Protein AF-A0A2A8UR83-F1 (afdb_monomer_lite)

Radius of gyration: 23.19 Å; chains: 1; bounding box: 54×27×56 Å

pLDDT: mean 81.58, std 12.9, range [42.81, 96.38]

Foldseek 3Di:
DDDCVPPDDDDDDDDDDAQVVQCVLQVVVVHHLQPDWAWEWQDLVDQQTWTPGTGPVNVVVVQDHRHGNVRGPPDPRRYGPDHVVVVVVPPAPPLALVCLVVLVVVLVVLVVVLVVVVVVCVVVVNDCCCVDPVSVVSVVVSVVSVVSNVVNLVCCVVPPDPVSSCVRPPD

Structure (mmCIF, N/CA/C/O backbone):
data_AF-A0A2A8UR83-F1
#
_entry.id   AF-A0A2A8UR83-F1
#
loop_
_atom_site.group_PDB
_atom_site.id
_atom_site.type_symbol
_atom_site.label_atom_id
_atom_site.label_alt_id
_atom_site.label_comp_id
_atom_site.label_asym_id
_atom_site.label_entity_id
_atom_site.label_seq_id
_atom_site.pdbx_PDB_ins_code
_atom_site.Cartn_x
_atom_site.Cartn_y
_atom_site.Cartn_z
_atom_site.occupancy
_atom_site.B_iso_or_equiv
_atom_site.auth_seq_id
_atom_site.auth_comp_id
_atom_site.auth_asym_id
_atom_site.auth_atom_id
_atom_site.pdbx_PDB_model_num
ATOM 1 N N . MET A 1 1 ? -19.120 4.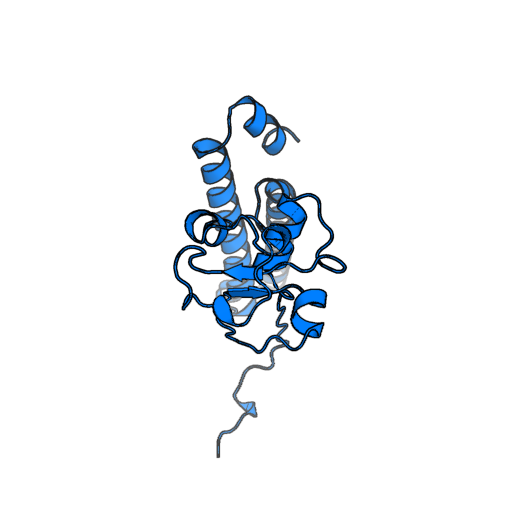748 -32.455 1.00 64.94 1 MET A N 1
ATOM 2 C CA . MET A 1 1 ? -18.712 3.487 -31.801 1.00 64.94 1 MET A CA 1
ATOM 3 C C . MET A 1 1 ? -17.235 3.632 -31.486 1.00 64.94 1 MET A C 1
ATOM 5 O O . MET A 1 1 ? -16.510 4.059 -32.373 1.00 64.94 1 MET A O 1
ATOM 9 N N . TYR A 1 2 ? -16.820 3.439 -30.234 1.00 80.06 2 TYR A N 1
ATOM 10 C CA . TYR A 1 2 ? -15.417 3.624 -29.848 1.00 80.06 2 TYR A CA 1
ATOM 11 C C . TYR A 1 2 ? -14.596 2.409 -30.281 1.00 80.06 2 TYR A C 1
ATOM 13 O O . TYR A 1 2 ? -15.019 1.278 -30.045 1.00 80.06 2 TYR A O 1
ATOM 21 N N . ASP A 1 3 ? -13.452 2.655 -30.917 1.00 84.12 3 ASP A N 1
ATOM 22 C CA . ASP A 1 3 ? -12.505 1.612 -31.299 1.00 84.12 3 ASP A CA 1
ATOM 23 C C . ASP A 1 3 ? -11.558 1.318 -30.127 1.00 84.12 3 ASP A C 1
ATOM 25 O O . ASP A 1 3 ? -10.644 2.085 -29.819 1.00 84.12 3 ASP A O 1
ATOM 29 N N . TYR A 1 4 ? -11.817 0.205 -29.444 1.00 82.50 4 TYR A N 1
ATOM 30 C CA . TYR A 1 4 ? -11.035 -0.238 -28.293 1.00 82.50 4 TYR A CA 1
ATOM 31 C C . TYR A 1 4 ? -9.683 -0.856 -28.685 1.00 82.50 4 TYR A C 1
ATOM 33 O O . TYR A 1 4 ? -8.844 -1.027 -27.802 1.00 82.50 4 TYR A O 1
ATOM 41 N N . PHE A 1 5 ? -9.425 -1.137 -29.972 1.00 84.00 5 PHE A N 1
ATOM 42 C CA . PHE A 1 5 ? -8.121 -1.629 -30.442 1.00 84.00 5 PHE A CA 1
ATOM 43 C C . PHE A 1 5 ? -7.033 -0.547 -30.414 1.00 84.00 5 PHE A C 1
ATOM 45 O O . PHE A 1 5 ? -5.848 -0.867 -30.403 1.00 84.00 5 PHE A O 1
ATOM 52 N N . LEU A 1 6 ? -7.424 0.729 -30.342 1.00 84.19 6 LEU A N 1
ATOM 53 C CA . LEU A 1 6 ? -6.504 1.858 -30.177 1.00 84.19 6 LEU A CA 1
ATOM 54 C C . LEU A 1 6 ? -6.033 2.045 -28.724 1.00 84.19 6 LEU A C 1
ATOM 56 O O . LEU A 1 6 ? -5.134 2.846 -28.464 1.00 84.19 6 LEU A O 1
ATOM 60 N N . LEU A 1 7 ? -6.646 1.351 -27.758 1.00 84.19 7 LEU A N 1
ATOM 61 C CA . LEU A 1 7 ? -6.252 1.446 -26.356 1.00 84.19 7 LEU A CA 1
ATOM 62 C C . LEU A 1 7 ? -5.108 0.471 -26.040 1.00 84.19 7 LEU A C 1
ATOM 64 O O . LEU A 1 7 ? -5.088 -0.653 -26.540 1.00 84.19 7 LEU A O 1
ATOM 68 N N . PRO A 1 8 ? -4.161 0.860 -25.169 1.00 78.50 8 PRO A N 1
ATOM 69 C CA . PRO A 1 8 ? -3.055 -0.009 -24.793 1.00 78.50 8 PRO A CA 1
ATOM 70 C C . PRO A 1 8 ? -3.558 -1.243 -24.035 1.00 78.50 8 PRO A C 1
ATOM 72 O O . PRO A 1 8 ? -4.293 -1.118 -23.052 1.00 78.50 8 PRO A O 1
ATOM 75 N N . ASN A 1 9 ? -3.103 -2.426 -24.449 1.00 81.75 9 ASN A N 1
ATOM 76 C CA . ASN A 1 9 ? -3.371 -3.672 -23.738 1.00 81.75 9 ASN A CA 1
ATOM 77 C C . ASN A 1 9 ? -2.561 -3.697 -22.430 1.00 81.75 9 ASN A C 1
ATOM 79 O O . ASN A 1 9 ? -1.332 -3.654 -22.454 1.00 81.75 9 ASN A O 1
ATOM 83 N N . ARG A 1 10 ? -3.248 -3.690 -21.283 1.00 80.19 10 ARG A N 1
ATOM 84 C CA . ARG A 1 10 ? -2.631 -3.623 -19.950 1.00 80.19 10 ARG A CA 1
ATOM 85 C C . ARG A 1 10 ? -3.276 -4.632 -19.016 1.00 80.19 10 ARG A C 1
ATOM 87 O O . ARG A 1 10 ? -4.499 -4.701 -18.922 1.00 80.19 10 ARG A O 1
ATOM 94 N N . ILE A 1 11 ? -2.448 -5.336 -18.251 1.00 83.75 11 ILE A N 1
ATOM 95 C CA . ILE A 1 11 ? -2.905 -6.156 -17.129 1.00 83.75 11 ILE A CA 1
ATOM 96 C C . ILE A 1 11 ? -3.061 -5.230 -15.920 1.00 83.75 11 ILE A C 1
ATOM 98 O O . ILE A 1 11 ? -2.088 -4.653 -15.442 1.00 83.75 11 ILE A O 1
ATOM 102 N N . ILE A 1 12 ? -4.293 -5.055 -15.443 1.00 85.94 12 ILE A N 1
ATOM 103 C CA . ILE A 1 12 ? -4.606 -4.185 -14.303 1.00 85.94 12 ILE A CA 1
ATOM 104 C C . ILE A 1 12 ? -4.990 -5.059 -13.110 1.00 85.94 12 ILE A C 1
ATOM 106 O O . ILE A 1 12 ? -5.958 -5.814 -13.175 1.00 85.94 12 ILE A O 1
ATOM 110 N N . LEU A 1 13 ? -4.254 -4.923 -12.004 1.00 89.44 13 LEU A N 1
ATOM 111 C CA . LEU A 1 13 ? -4.575 -5.552 -10.724 1.00 89.44 13 LEU A CA 1
ATOM 112 C C . LEU A 1 13 ? -5.154 -4.510 -9.760 1.00 89.44 13 LEU A C 1
ATOM 114 O O . LEU A 1 13 ? -4.514 -3.502 -9.466 1.00 89.44 13 LEU A O 1
ATOM 118 N N . CYS A 1 14 ? -6.347 -4.770 -9.224 1.00 88.62 14 CYS A N 1
ATOM 119 C CA . CYS A 1 14 ? -6.956 -3.954 -8.174 1.00 88.62 14 CYS A CA 1
ATOM 120 C C . CYS A 1 14 ? -7.027 -4.747 -6.866 1.00 88.62 14 CYS A C 1
ATOM 122 O O . CYS A 1 14 ? -7.613 -5.828 -6.826 1.00 88.62 14 CYS A O 1
ATOM 124 N N . VAL A 1 15 ? -6.466 -4.193 -5.789 1.00 86.19 15 VAL A N 1
ATOM 125 C CA . VAL A 1 15 ? -6.475 -4.807 -4.454 1.00 86.19 15 VAL A CA 1
ATOM 126 C C . VAL A 1 15 ? -7.296 -3.939 -3.505 1.00 86.19 15 VAL A C 1
ATOM 128 O O . VAL A 1 15 ? -6.975 -2.771 -3.298 1.00 86.19 15 VAL A O 1
ATOM 131 N N . ASP A 1 16 ? -8.338 -4.520 -2.907 1.00 85.25 16 ASP A N 1
ATOM 132 C CA . ASP A 1 16 ? -9.171 -3.870 -1.890 1.00 85.25 16 ASP A CA 1
ATOM 133 C C . ASP A 1 16 ? -9.026 -4.574 -0.532 1.00 85.25 16 ASP A C 1
ATOM 135 O O . ASP A 1 16 ? -9.097 -5.802 -0.424 1.00 85.25 16 ASP A O 1
ATOM 139 N N . LEU A 1 17 ? -8.821 -3.790 0.528 1.00 84.00 17 LEU A N 1
ATOM 140 C CA . LEU A 1 17 ? -8.617 -4.298 1.881 1.00 84.00 17 LEU A CA 1
ATOM 141 C C . LEU A 1 17 ? -9.954 -4.437 2.612 1.00 84.00 17 LEU A C 1
ATOM 143 O O . LEU A 1 17 ? -10.629 -3.459 2.947 1.00 84.00 17 LEU A O 1
ATOM 147 N N . ARG A 1 18 ? -10.309 -5.675 2.973 1.00 84.69 18 ARG A N 1
ATOM 148 C CA . ARG A 1 18 ? -11.575 -5.968 3.654 1.00 84.69 18 ARG A CA 1
ATOM 149 C C . ARG A 1 18 ? -11.664 -5.270 5.014 1.00 84.69 18 ARG A C 1
ATOM 151 O O . ARG A 1 18 ? -10.941 -5.600 5.953 1.00 84.69 18 ARG A O 1
ATOM 158 N N . SER A 1 19 ? -12.627 -4.355 5.140 1.00 85.81 19 SER A N 1
ATOM 159 C CA . SER A 1 19 ? -12.955 -3.670 6.400 1.00 85.81 19 SER A CA 1
ATOM 160 C C . SER A 1 19 ? -11.758 -2.965 7.063 1.00 85.81 19 SER A C 1
ATOM 162 O O . SER A 1 19 ? -11.657 -2.944 8.288 1.00 85.81 19 SER A O 1
ATOM 164 N N . PHE A 1 20 ? -10.884 -2.353 6.257 1.00 85.00 20 PHE A N 1
ATOM 165 C CA . PHE A 1 20 ? -9.586 -1.787 6.649 1.00 85.00 20 PHE A CA 1
ATOM 166 C C . PHE A 1 20 ? -9.524 -1.133 8.043 1.00 85.00 20 PHE A C 1
ATOM 168 O O . PHE A 1 20 ? -8.809 -1.623 8.917 1.00 85.00 20 PHE A O 1
ATOM 175 N N . TYR A 1 21 ? -10.293 -0.066 8.302 1.00 81.19 21 TYR A N 1
ATOM 176 C CA . TYR A 1 21 ? -10.212 0.648 9.587 1.00 81.19 21 TYR A CA 1
ATOM 177 C C . TYR A 1 21 ? -10.617 -0.215 10.791 1.00 81.19 21 TYR A C 1
ATOM 179 O O . TYR A 1 21 ? -10.050 -0.065 11.879 1.00 81.19 21 TYR A O 1
ATOM 187 N N . ALA A 1 22 ? -11.579 -1.122 10.608 1.00 86.19 22 ALA A N 1
ATOM 188 C CA . ALA A 1 22 ? -11.994 -2.046 11.656 1.00 86.19 22 ALA A CA 1
ATOM 189 C C . ALA A 1 22 ? -10.904 -3.096 11.910 1.00 86.19 22 ALA A C 1
ATOM 191 O O . ALA A 1 22 ? -10.563 -3.343 13.063 1.00 86.19 22 ALA A O 1
ATOM 192 N N . SER A 1 23 ? -10.277 -3.614 10.850 1.00 86.00 23 SER A N 1
ATOM 193 C CA . SER A 1 23 ? -9.158 -4.557 10.947 1.00 86.00 23 SER A CA 1
ATOM 194 C C . SER A 1 23 ? -7.958 -3.961 11.686 1.00 86.00 23 SER A C 1
ATOM 196 O O . SER A 1 23 ? -7.442 -4.571 12.620 1.00 86.00 23 SER A O 1
ATOM 198 N N . VAL A 1 24 ? -7.576 -2.722 11.360 1.00 81.31 24 VAL A N 1
ATOM 199 C CA . VAL A 1 24 ? -6.510 -1.991 12.071 1.00 81.31 24 VAL A CA 1
ATOM 200 C C . VAL A 1 24 ? -6.864 -1.778 13.544 1.00 81.31 24 VAL A C 1
ATOM 202 O O . VAL A 1 24 ? -6.008 -1.913 14.416 1.00 81.31 24 VAL A O 1
ATOM 205 N N . SER A 1 25 ? -8.123 -1.450 13.840 1.00 82.00 25 SER A N 1
ATOM 206 C CA . SER A 1 25 ? -8.582 -1.243 15.219 1.00 82.00 25 SER A CA 1
ATOM 207 C C . SER A 1 25 ? -8.559 -2.531 16.042 1.00 82.00 25 SER A C 1
ATOM 209 O O . SER A 1 25 ? -8.210 -2.475 17.217 1.00 82.00 25 SER A O 1
ATOM 211 N N . CYS A 1 26 ? -8.891 -3.674 15.435 1.00 85.25 26 CYS A N 1
ATOM 212 C CA . CYS A 1 26 ? -8.762 -4.989 16.060 1.00 85.25 26 CYS A CA 1
ATOM 213 C C . CYS A 1 26 ? -7.299 -5.302 16.387 1.00 85.25 26 CYS A C 1
ATOM 215 O O . CYS A 1 26 ? -6.994 -5.550 17.548 1.00 85.25 26 CYS A O 1
ATOM 217 N N . ILE A 1 27 ? -6.387 -5.173 15.417 1.00 82.44 27 ILE A N 1
ATOM 218 C CA . ILE A 1 27 ? -4.956 -5.450 15.632 1.00 82.44 27 ILE A CA 1
ATOM 219 C C . ILE A 1 27 ? -4.378 -4.556 16.736 1.00 82.44 27 ILE A C 1
ATOM 221 O O . ILE A 1 27 ? -3.699 -5.048 17.631 1.00 82.44 27 ILE A O 1
ATOM 225 N N . LYS A 1 28 ? -4.714 -3.258 16.750 1.00 77.50 28 LYS A N 1
ATOM 226 C CA . LYS A 1 28 ? -4.285 -2.337 17.820 1.00 77.50 28 LYS A CA 1
ATOM 227 C C . LYS A 1 28 ? -4.808 -2.709 19.209 1.00 77.50 28 LYS A C 1
ATOM 229 O O . LYS A 1 28 ? -4.214 -2.298 20.198 1.00 77.50 28 LYS A O 1
ATOM 234 N N . LYS A 1 29 ? -5.921 -3.439 19.284 1.00 78.38 29 LYS A N 1
ATOM 235 C CA . LYS A 1 29 ? -6.496 -3.964 20.529 1.00 78.38 29 LYS A CA 1
ATOM 236 C C . LYS A 1 29 ? -6.022 -5.392 20.853 1.00 78.38 29 LYS A C 1
ATOM 238 O O . LYS A 1 29 ? -6.501 -5.955 21.828 1.00 78.38 29 LYS A O 1
ATOM 243 N N . GLY A 1 30 ? -5.134 -5.988 20.050 1.00 82.56 30 GLY A N 1
ATOM 244 C CA . GLY A 1 30 ? -4.730 -7.391 20.203 1.00 82.56 30 GLY A CA 1
ATOM 245 C C . GLY A 1 30 ? -5.839 -8.391 19.851 1.00 82.56 30 GLY A C 1
ATOM 246 O O . GLY A 1 30 ? -5.864 -9.499 20.375 1.00 82.56 30 GLY A O 1
ATOM 247 N N . LEU A 1 31 ? -6.787 -7.993 18.999 1.00 87.25 31 LEU A N 1
ATOM 248 C CA . LEU A 1 31 ? -7.962 -8.779 18.619 1.00 87.25 31 LEU A CA 1
ATOM 249 C C . LEU A 1 31 ? -7.870 -9.255 17.163 1.00 87.25 31 LEU A C 1
ATOM 251 O O . LEU A 1 31 ? -7.348 -8.544 16.301 1.00 87.25 31 LEU A O 1
ATOM 255 N N . ASP A 1 32 ? -8.455 -10.419 16.864 1.00 88.25 32 ASP A N 1
ATOM 256 C CA . ASP A 1 32 ? -8.552 -10.944 15.497 1.00 88.25 32 ASP A CA 1
ATOM 257 C C . ASP A 1 32 ? -9.814 -10.405 14.784 1.00 88.25 32 ASP A C 1
ATOM 259 O O . ASP A 1 32 ? -10.944 -10.726 15.179 1.00 88.25 32 ASP A O 1
ATOM 263 N N . PRO A 1 33 ? -9.671 -9.625 13.694 1.00 88.62 33 PRO A N 1
ATOM 264 C CA . PRO A 1 33 ? -10.807 -9.033 12.987 1.00 88.62 33 PRO A CA 1
ATOM 265 C C . PRO A 1 33 ? -11.754 -10.045 12.331 1.00 88.62 33 PRO A C 1
ATOM 267 O O . PRO A 1 33 ? -12.869 -9.672 11.956 1.00 88.62 33 PRO A O 1
ATOM 270 N N . ARG A 1 34 ? -11.344 -11.311 12.182 1.00 90.12 34 ARG A N 1
ATOM 271 C CA . ARG A 1 34 ? -12.191 -12.390 11.650 1.00 90.12 34 ARG A CA 1
ATOM 272 C C . ARG A 1 34 ? -13.252 -12.844 12.641 1.00 90.12 34 ARG A C 1
ATOM 274 O O . ARG A 1 34 ? -14.303 -13.299 12.206 1.00 90.12 34 ARG A O 1
ATOM 281 N N . TYR A 1 35 ? -12.994 -12.699 13.940 1.00 91.56 35 TYR A N 1
ATOM 282 C CA . TYR A 1 35 ? -13.870 -13.206 15.002 1.00 91.56 35 TYR A CA 1
ATOM 283 C C . TYR A 1 35 ? -14.467 -12.087 15.858 1.00 91.56 35 TYR A C 1
ATOM 285 O O . TYR A 1 35 ? -15.540 -12.239 16.441 1.00 91.56 35 TYR A O 1
ATOM 293 N N . THR A 1 36 ? -13.815 -10.926 15.910 1.00 90.25 36 THR A N 1
ATOM 294 C CA . THR A 1 36 ? -14.277 -9.787 16.704 1.00 90.25 36 THR A CA 1
ATOM 295 C C . THR A 1 36 ? -15.386 -9.006 16.002 1.00 90.25 36 THR A C 1
ATOM 297 O O . THR A 1 36 ? -15.303 -8.700 14.813 1.00 90.25 36 THR A O 1
ATOM 300 N N . LYS A 1 37 ? -16.415 -8.610 16.757 1.00 90.25 37 LYS A N 1
ATOM 301 C CA . LYS A 1 37 ? -17.462 -7.672 16.325 1.00 90.25 37 LYS A CA 1
ATOM 302 C C . LYS A 1 37 ? -17.029 -6.246 16.670 1.00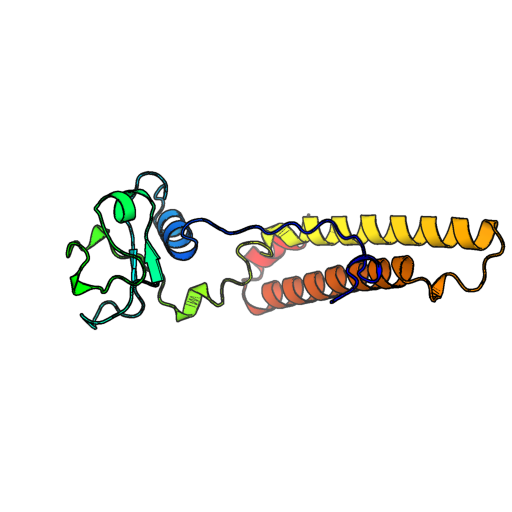 90.25 37 LYS A C 1
ATOM 304 O O . LYS A 1 37 ? -17.151 -5.840 17.817 1.00 90.25 37 LYS A O 1
ATOM 309 N N . LEU A 1 38 ? -16.506 -5.504 15.693 1.00 88.25 38 LEU A N 1
ATOM 310 C CA . LEU A 1 38 ? -16.007 -4.142 15.899 1.00 88.25 38 LEU A CA 1
ATOM 311 C C . LEU A 1 38 ? -16.431 -3.217 14.754 1.00 88.25 38 LEU A C 1
ATOM 313 O O . LEU A 1 38 ? -16.352 -3.586 13.580 1.00 88.25 38 LEU A O 1
ATOM 317 N N . ALA A 1 39 ? -16.850 -2.002 15.100 1.00 88.31 39 ALA A N 1
ATOM 318 C CA . ALA A 1 39 ? -17.102 -0.894 14.191 1.00 88.31 39 ALA A CA 1
ATOM 319 C C . ALA A 1 39 ? -16.208 0.307 14.514 1.00 88.31 39 ALA A C 1
ATOM 321 O O . ALA A 1 39 ? -15.867 0.595 15.662 1.00 88.31 39 ALA A O 1
ATOM 322 N N . VAL A 1 40 ? -15.861 1.038 13.461 1.00 83.75 40 VAL A N 1
ATOM 323 C CA . VAL A 1 40 ? -15.211 2.343 13.529 1.00 83.75 40 VAL A CA 1
ATOM 324 C C . VAL A 1 40 ? -16.226 3.378 13.082 1.00 83.75 40 VAL A C 1
ATOM 326 O O . VAL A 1 40 ? -16.760 3.294 11.977 1.00 83.75 40 VAL A O 1
ATOM 329 N N . VAL A 1 41 ? -16.484 4.349 13.947 1.00 83.94 41 VAL A N 1
ATOM 330 C CA . VAL A 1 41 ? -17.483 5.403 13.751 1.00 83.94 41 VAL A CA 1
ATOM 331 C C . VAL A 1 41 ? -16.760 6.743 13.656 1.00 83.94 41 VAL A C 1
ATOM 333 O O . VAL A 1 41 ? -15.694 6.915 14.246 1.00 83.94 41 VAL A O 1
ATOM 336 N N . GLY A 1 42 ? -17.300 7.678 12.872 1.00 77.00 42 GLY A N 1
ATOM 337 C CA . GLY A 1 42 ? -16.704 9.008 12.721 1.00 77.00 42 GLY A CA 1
ATOM 338 C C . GLY A 1 42 ? -16.609 9.776 14.040 1.00 77.00 42 GLY A C 1
ATOM 339 O O . GLY A 1 42 ? -15.555 10.328 14.348 1.00 77.00 42 GLY A O 1
ATOM 340 N N . ASP A 1 43 ? -17.700 9.766 14.799 1.00 78.44 43 ASP A N 1
ATOM 341 C CA . ASP A 1 43 ? -17.836 10.379 16.117 1.00 78.44 43 ASP A CA 1
ATOM 342 C C . ASP A 1 43 ? -18.750 9.50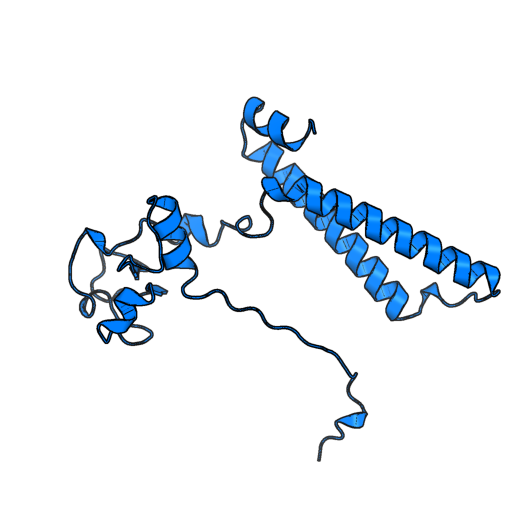1 16.982 1.00 78.44 43 ASP A C 1
ATOM 344 O O . ASP A 1 43 ? -19.882 9.213 16.603 1.00 78.44 43 ASP A O 1
ATOM 348 N N . VAL A 1 44 ? -18.247 9.050 18.128 1.00 76.25 44 VAL A N 1
ATOM 349 C CA . VAL A 1 44 ? -18.995 8.195 19.063 1.00 76.25 44 VAL A CA 1
ATOM 350 C C . VAL A 1 44 ? -19.990 8.982 19.918 1.00 76.25 44 VAL A C 1
ATOM 352 O O . VAL A 1 44 ? -20.923 8.391 20.451 1.00 76.25 44 VAL A O 1
ATOM 355 N N . ASN A 1 45 ? -19.823 10.302 20.029 1.00 79.12 45 ASN A N 1
ATOM 356 C CA . ASN A 1 45 ? -20.699 11.160 20.827 1.00 79.12 45 ASN A CA 1
ATOM 357 C C . ASN A 1 45 ? -21.945 11.601 20.046 1.00 79.12 45 ASN A C 1
ATOM 359 O O . ASN A 1 45 ? -22.946 12.001 20.638 1.00 79.12 45 ASN A O 1
ATOM 363 N N . GLN A 1 46 ? -21.911 11.507 18.714 1.00 80.62 46 GLN A N 1
ATOM 364 C CA . GLN A 1 46 ? -23.024 11.875 17.848 1.00 80.62 46 GLN A CA 1
ATOM 365 C C . GLN A 1 46 ? -23.796 10.624 17.411 1.00 80.62 46 GLN A C 1
ATOM 367 O O . GLN A 1 46 ? -23.327 9.845 16.585 1.00 80.62 46 GLN A O 1
ATOM 372 N N . SER A 1 47 ? -25.025 10.449 17.905 1.00 79.12 47 SER A N 1
ATOM 373 C CA . SER A 1 47 ? -25.879 9.291 17.577 1.00 79.12 47 SER A CA 1
ATOM 374 C C . SER A 1 47 ? -26.107 9.097 16.070 1.00 79.12 47 SER A C 1
ATOM 376 O O . SER A 1 47 ? -26.175 7.966 15.595 1.00 79.12 47 SER A O 1
ATOM 378 N N . GLY A 1 48 ? -26.179 10.190 15.302 1.00 83.62 48 GLY A N 1
ATOM 379 C CA . GLY A 1 48 ? -26.304 10.187 13.840 1.00 83.62 48 GLY A CA 1
ATOM 380 C C . GLY A 1 48 ? -24.993 9.955 13.076 1.00 83.62 48 GLY A C 1
ATOM 381 O O . GLY A 1 48 ? -24.972 10.059 11.844 1.00 83.62 48 GLY A O 1
ATOM 382 N N . SER A 1 49 ? -23.889 9.670 13.769 1.00 83.56 49 SER A N 1
ATOM 383 C CA . SER A 1 49 ? -22.593 9.487 13.126 1.00 83.56 49 SER A CA 1
ATOM 384 C C . SER A 1 49 ? -22.573 8.253 12.234 1.00 83.56 49 SER A C 1
ATOM 386 O O . SER A 1 49 ? -23.236 7.247 12.493 1.00 83.56 49 SER A O 1
ATOM 388 N N . ILE A 1 50 ? -21.815 8.353 11.147 1.00 86.06 50 ILE A N 1
ATOM 389 C CA . ILE A 1 50 ? -21.693 7.291 10.156 1.00 86.06 50 ILE A CA 1
ATOM 390 C C . ILE A 1 50 ? -20.647 6.263 10.583 1.00 86.06 50 ILE A C 1
ATOM 392 O O . ILE A 1 50 ? -19.561 6.597 11.074 1.00 86.06 50 ILE A O 1
ATOM 396 N N . VAL A 1 51 ? -20.965 4.998 10.338 1.00 86.56 51 VAL A N 1
ATOM 397 C CA . VAL A 1 51 ? -20.038 3.883 10.490 1.00 86.56 51 VAL A CA 1
ATOM 398 C C . VAL A 1 51 ? -19.113 3.857 9.277 1.00 86.56 51 VAL A C 1
ATOM 400 O O . VAL A 1 51 ? -19.549 3.673 8.143 1.00 86.56 51 VAL A O 1
ATOM 403 N N . LEU A 1 52 ? -17.821 4.055 9.522 1.00 85.12 52 LEU A N 1
ATOM 404 C CA . LEU A 1 52 ? -16.779 4.109 8.494 1.00 85.12 52 LEU A CA 1
ATOM 405 C C . LEU A 1 52 ? -16.346 2.709 8.058 1.00 85.12 52 LEU A C 1
ATOM 407 O O . LEU A 1 52 ? -16.081 2.467 6.885 1.00 85.12 52 LEU A O 1
ATOM 411 N N . ALA A 1 53 ? -16.246 1.786 9.014 1.00 86.94 53 ALA A N 1
ATOM 412 C CA . ALA A 1 53 ? -15.899 0.395 8.767 1.00 86.94 53 ALA A CA 1
ATOM 413 C C . ALA A 1 53 ? -16.479 -0.499 9.861 1.00 86.94 53 ALA A C 1
ATOM 415 O O . ALA A 1 53 ? -16.611 -0.082 11.007 1.00 86.94 53 ALA A O 1
ATOM 416 N N . ALA A 1 54 ? -16.767 -1.749 9.515 1.00 89.12 54 ALA A N 1
ATOM 417 C CA . ALA A 1 54 ? -17.236 -2.774 10.442 1.00 89.12 54 ALA A CA 1
ATOM 418 C C . ALA A 1 54 ? -16.619 -4.125 10.071 1.00 89.12 54 ALA A C 1
ATOM 420 O O . ALA A 1 54 ? -16.479 -4.425 8.880 1.00 89.12 54 ALA A O 1
ATOM 421 N N . THR A 1 55 ? -16.245 -4.937 11.056 1.00 90.56 55 THR A N 1
ATOM 422 C CA . THR A 1 55 ? -15.705 -6.284 10.824 1.00 90.56 55 THR A CA 1
ATOM 423 C C . THR A 1 55 ? -16.755 -7.217 10.196 1.00 90.56 55 THR A C 1
ATOM 425 O O . THR A 1 55 ? -17.959 -6.976 10.340 1.00 90.56 55 THR A O 1
ATOM 428 N N . PRO A 1 56 ? -16.344 -8.286 9.483 1.00 90.31 56 PRO A N 1
ATOM 429 C CA . PRO A 1 56 ? -17.284 -9.244 8.897 1.00 90.31 56 PRO A CA 1
ATOM 430 C C . PRO A 1 56 ? -18.286 -9.848 9.904 1.00 90.31 56 PRO A C 1
ATOM 432 O O . PRO A 1 56 ? -19.474 -9.848 9.582 1.00 90.31 56 PRO A O 1
ATOM 435 N N . PRO A 1 57 ? -17.889 -10.255 11.132 1.00 90.38 57 PRO A N 1
ATOM 436 C CA . PRO A 1 57 ? -18.833 -10.753 12.139 1.00 90.38 57 PRO A CA 1
ATOM 437 C C . PRO A 1 57 ? -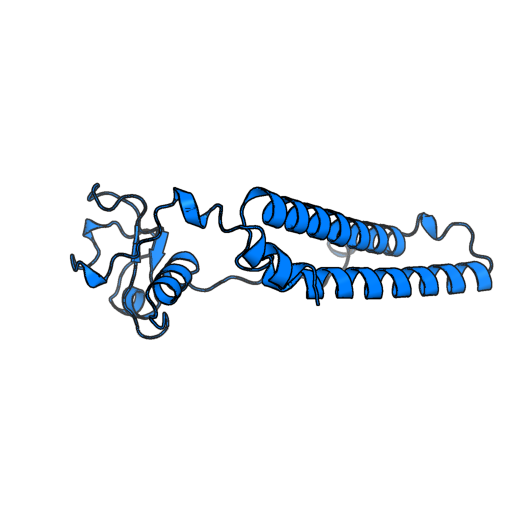19.889 -9.734 12.561 1.00 90.38 57 PRO A C 1
ATOM 439 O O . PRO A 1 57 ? -21.004 -10.112 12.902 1.00 90.38 57 PRO A O 1
ATOM 442 N N . LEU A 1 58 ? -19.550 -8.442 12.556 1.00 88.38 58 LEU A N 1
ATOM 443 C CA . LEU A 1 58 ? -20.502 -7.385 12.883 1.00 88.38 58 LEU A CA 1
ATOM 444 C C . LEU A 1 58 ? -21.481 -7.154 11.725 1.00 88.38 58 LEU A C 1
ATOM 446 O O . LEU A 1 58 ? -22.682 -7.045 11.943 1.00 88.38 58 LEU A O 1
ATOM 450 N N . LYS A 1 59 ? -20.987 -7.161 10.482 1.00 87.56 59 LYS A N 1
ATOM 451 C CA . LYS A 1 59 ? -21.831 -7.078 9.276 1.00 87.56 59 LYS A CA 1
ATOM 452 C C . LYS A 1 59 ? -22.802 -8.258 9.160 1.00 87.56 59 LYS A C 1
ATOM 454 O O . LYS A 1 59 ? -23.927 -8.067 8.713 1.00 87.56 59 LYS A O 1
ATOM 459 N N . ALA A 1 60 ? -22.396 -9.448 9.607 1.00 88.62 60 ALA A N 1
ATOM 460 C CA . ALA A 1 60 ? -23.241 -10.643 9.621 1.00 88.62 60 ALA A CA 1
ATOM 461 C C . ALA A 1 60 ? -24.489 -10.508 10.517 1.00 88.62 60 ALA A C 1
ATOM 463 O O . ALA A 1 60 ? -25.446 -11.249 10.332 1.00 88.62 60 ALA A O 1
ATOM 464 N N . LEU A 1 61 ? -24.521 -9.533 11.435 1.00 86.75 61 LEU A N 1
ATOM 465 C CA . LEU A 1 61 ? -25.700 -9.218 12.252 1.00 86.75 61 LEU A CA 1
ATOM 466 C C . LEU A 1 61 ? -26.758 -8.377 11.510 1.00 86.75 61 LEU A C 1
ATOM 468 O O . LEU A 1 61 ? -27.687 -7.879 12.136 1.00 86.75 61 LEU A O 1
ATOM 472 N N . GLY A 1 62 ? -26.619 -8.181 10.195 1.00 83.38 62 GLY A N 1
ATOM 473 C CA . GLY A 1 62 ? -27.581 -7.430 9.380 1.00 83.38 62 GLY A CA 1
ATOM 474 C C . GLY A 1 62 ? -27.333 -5.919 9.324 1.00 83.38 62 GLY A C 1
ATOM 475 O O . GLY A 1 62 ? -28.185 -5.173 8.843 1.00 83.38 62 GLY A O 1
ATOM 476 N N . ILE A 1 63 ? -26.167 -5.447 9.777 1.00 81.06 63 ILE A N 1
ATOM 477 C CA . ILE A 1 63 ? -25.805 -4.025 9.720 1.00 81.06 63 ILE A CA 1
ATOM 478 C C . ILE A 1 63 ? -25.551 -3.619 8.263 1.00 81.06 63 ILE A C 1
ATOM 480 O O . ILE A 1 63 ? -24.671 -4.157 7.585 1.00 81.06 63 ILE A O 1
ATOM 484 N N . ARG A 1 64 ? -26.330 -2.645 7.784 1.00 73.75 64 ARG A N 1
ATOM 485 C CA . ARG A 1 64 ? -26.286 -2.157 6.401 1.00 73.75 64 ARG A CA 1
ATOM 486 C C . ARG A 1 64 ? -25.017 -1.340 6.122 1.00 73.75 64 ARG A C 1
ATOM 488 O O . ARG A 1 64 ? -24.354 -0.821 7.021 1.00 73.75 64 ARG A O 1
ATOM 495 N N . LYS A 1 65 ? -24.669 -1.202 4.838 1.00 67.56 65 LYS A N 1
ATOM 496 C CA . LYS A 1 65 ? -23.649 -0.231 4.402 1.00 67.56 65 LYS A CA 1
ATOM 497 C C . LYS A 1 65 ? -24.117 1.179 4.788 1.00 67.56 65 LYS A C 1
ATOM 499 O O . LYS A 1 65 ? -25.297 1.474 4.652 1.00 67.56 65 LYS A O 1
ATOM 504 N N . MET A 1 66 ? -23.193 2.030 5.244 1.00 72.25 66 MET A N 1
ATOM 505 C CA . MET A 1 66 ? -23.487 3.379 5.768 1.00 72.25 66 MET A CA 1
ATOM 506 C C . MET A 1 66 ? -24.412 3.404 6.992 1.00 72.25 66 MET A C 1
ATOM 508 O O . MET A 1 66 ? -25.074 4.414 7.233 1.00 72.25 66 MET A O 1
ATOM 512 N N . ALA A 1 67 ? -24.435 2.320 7.772 1.00 84.31 67 ALA A N 1
ATOM 513 C CA . ALA A 1 67 ? -25.191 2.300 9.010 1.00 84.31 67 ALA A CA 1
ATOM 514 C C . ALA A 1 67 ? -24.816 3.475 9.921 1.00 84.31 67 ALA A C 1
ATOM 516 O O . ALA A 1 67 ? -23.672 3.955 9.931 1.00 84.31 67 ALA A O 1
ATOM 517 N N . ARG A 1 68 ? -25.795 3.945 10.685 1.00 86.06 68 ARG A N 1
ATOM 518 C CA . ARG A 1 68 ? -25.591 4.982 11.696 1.00 86.06 68 ARG A CA 1
ATOM 519 C C . ARG A 1 68 ? -25.259 4.357 13.038 1.00 86.06 68 ARG A C 1
ATOM 521 O O . ARG A 1 68 ? -25.595 3.207 13.305 1.00 86.06 68 ARG A O 1
ATOM 528 N N . LEU A 1 69 ? -24.611 5.130 13.903 1.00 82.69 69 LEU A N 1
ATOM 529 C CA . LEU A 1 69 ? -24.254 4.682 15.247 1.00 82.69 69 LEU A CA 1
ATOM 530 C C . LEU A 1 69 ? -25.475 4.159 16.025 1.00 82.69 69 LEU A C 1
ATOM 532 O O . LEU A 1 69 ? -25.351 3.175 16.748 1.00 82.69 69 LEU A O 1
ATOM 536 N N . TYR A 1 70 ? -26.656 4.757 15.837 1.00 82.69 70 TYR A N 1
ATOM 537 C CA . TYR A 1 70 ? -27.893 4.287 16.470 1.00 82.69 70 TYR A CA 1
ATOM 538 C C . TYR A 1 70 ? -28.414 2.934 15.949 1.00 82.69 70 TYR A C 1
ATOM 540 O O . TYR A 1 70 ? -29.220 2.312 16.634 1.00 82.69 70 TYR A O 1
ATOM 548 N N . GLU A 1 71 ? -27.981 2.473 14.772 1.00 82.56 71 GLU A N 1
ATOM 549 C CA . GLU A 1 71 ? -28.412 1.199 14.164 1.00 82.56 71 GLU A CA 1
ATOM 550 C C . GLU A 1 71 ? -27.535 0.014 14.591 1.00 82.56 71 GLU A C 1
ATOM 552 O O . GLU A 1 71 ? -27.857 -1.140 14.311 1.00 82.56 71 GLU A O 1
ATOM 557 N N . ILE A 1 72 ? -26.408 0.284 15.254 1.00 82.25 72 ILE A N 1
ATOM 558 C CA . ILE A 1 72 ? -25.502 -0.741 15.773 1.00 82.25 72 ILE A CA 1
ATOM 559 C C . ILE A 1 72 ? -25.846 -1.013 17.244 1.00 82.25 72 ILE A C 1
ATOM 561 O O . ILE A 1 72 ? -26.154 -0.071 17.979 1.00 82.25 72 ILE A O 1
ATOM 565 N N . PRO A 1 73 ? -25.758 -2.273 17.720 1.00 76.12 73 PRO A N 1
ATOM 566 C CA . PRO A 1 73 ? -25.910 -2.577 19.137 1.00 76.12 73 PRO A CA 1
ATOM 567 C C . PRO A 1 73 ? -25.008 -1.678 19.988 1.00 76.12 73 PRO A C 1
ATOM 569 O O . PRO A 1 73 ? -23.789 -1.660 19.806 1.00 76.12 73 PRO A O 1
ATOM 572 N N . LYS A 1 74 ? -25.605 -0.930 20.923 1.00 69.50 74 LYS A N 1
ATOM 573 C CA . LYS A 1 74 ? -24.884 -0.051 21.851 1.00 69.50 74 LYS A CA 1
ATOM 574 C C . LYS A 1 74 ? -24.125 -0.894 22.870 1.00 69.50 74 LYS A C 1
ATOM 576 O O . LYS A 1 74 ? -24.580 -1.078 23.995 1.00 69.50 74 LYS A O 1
ATOM 581 N N . ARG A 1 75 ? -22.977 -1.433 22.467 1.00 68.56 75 ARG A N 1
ATOM 582 C CA . ARG A 1 75 ? -22.059 -2.113 23.375 1.00 68.56 75 ARG A CA 1
ATOM 583 C C . ARG A 1 75 ? -20.689 -1.433 23.350 1.00 68.56 75 ARG A C 1
ATOM 585 O O . ARG A 1 75 ? -20.177 -1.143 22.268 1.00 68.56 75 ARG A O 1
ATOM 592 N N . PRO A 1 76 ? -20.083 -1.173 24.519 1.00 61.62 76 PRO A N 1
ATOM 593 C CA . PRO A 1 76 ? -18.816 -0.448 24.611 1.00 61.62 76 PRO A CA 1
ATOM 594 C C . PRO A 1 76 ? -17.634 -1.208 23.982 1.00 61.62 76 PRO A C 1
ATOM 596 O O . PRO A 1 76 ? -16.658 -0.589 23.566 1.00 61.62 76 PRO A O 1
ATOM 599 N N . ASP A 1 77 ? -17.730 -2.534 23.846 1.00 64.31 77 ASP A N 1
ATOM 600 C CA . ASP A 1 77 ? -16.713 -3.399 23.235 1.00 64.31 77 ASP A CA 1
ATOM 601 C C . ASP A 1 77 ? -16.660 -3.299 21.700 1.00 64.31 77 ASP A C 1
ATOM 603 O O . ASP A 1 77 ? -15.625 -3.592 21.096 1.00 64.31 77 ASP A O 1
ATOM 607 N N . ILE A 1 78 ? -17.741 -2.829 21.070 1.00 65.94 78 ILE A N 1
ATOM 608 C CA . ILE A 1 78 ? -17.872 -2.767 19.609 1.00 65.94 78 ILE A CA 1
ATOM 609 C C . ILE A 1 78 ? -17.124 -1.564 19.019 1.00 65.94 78 ILE A C 1
ATOM 611 O O . ILE A 1 78 ? -16.785 -1.581 17.838 1.00 65.94 78 ILE A O 1
ATOM 615 N N . PHE A 1 79 ? -16.806 -0.531 19.802 1.00 63.62 79 PHE A N 1
ATOM 616 C CA . PHE A 1 79 ? -16.190 0.683 19.264 1.00 63.62 79 PHE A CA 1
ATOM 617 C C . PHE A 1 79 ? -14.657 0.614 19.277 1.00 63.62 79 PHE A C 1
ATOM 619 O O . PHE A 1 79 ? -14.006 0.419 20.308 1.00 63.62 79 PHE A O 1
ATOM 626 N N . GLY A 1 80 ? -14.061 0.747 18.090 1.00 57.28 80 GLY A N 1
ATOM 627 C CA . GLY A 1 80 ? -12.611 0.810 17.904 1.00 57.28 80 GLY A CA 1
ATOM 628 C C . GLY A 1 80 ? -12.029 2.191 18.236 1.00 57.28 80 GLY A C 1
ATOM 629 O O . GLY A 1 80 ? -12.699 3.199 18.029 1.00 57.28 80 GLY A O 1
ATOM 630 N N . PRO A 1 81 ? -10.762 2.279 18.681 1.00 52.88 81 PRO A N 1
ATOM 631 C CA . PRO A 1 81 ? -10.159 3.511 19.199 1.00 52.88 81 PRO A CA 1
ATOM 632 C C . PRO A 1 81 ? -9.625 4.429 18.083 1.00 52.88 81 PRO A C 1
ATOM 634 O O . PRO A 1 81 ? -8.909 5.398 18.335 1.00 52.88 81 PRO A O 1
ATOM 637 N N . CYS A 1 82 ? -9.889 4.095 16.817 1.00 51.84 82 CYS A N 1
ATOM 638 C CA . CYS A 1 82 ? -9.338 4.793 15.663 1.00 51.84 82 CYS A CA 1
ATOM 639 C C . CYS A 1 82 ? -10.117 6.094 15.432 1.00 51.84 82 CYS A C 1
ATOM 641 O O . CYS A 1 82 ? -10.978 6.200 14.562 1.00 51.84 82 CYS A O 1
ATOM 643 N N . HIS A 1 83 ? -9.782 7.115 16.220 1.00 54.94 83 HIS A N 1
ATOM 644 C CA . HIS A 1 83 ? -10.160 8.489 15.930 1.00 54.94 83 HIS A CA 1
ATOM 645 C C . HIS A 1 83 ? -9.545 8.867 14.575 1.00 54.94 83 HIS A C 1
ATOM 647 O O . HIS A 1 83 ? -8.320 8.807 14.412 1.00 54.94 83 HIS A O 1
ATOM 653 N N . LYS A 1 84 ? -10.392 9.245 13.602 1.00 49.09 84 LYS A N 1
ATOM 654 C CA . LYS A 1 84 ? -10.040 9.610 12.209 1.00 49.09 84 LYS A CA 1
ATOM 655 C C . LYS A 1 84 ? -8.719 10.386 12.065 1.00 49.09 84 LYS A C 1
ATOM 657 O O . LYS A 1 84 ? -8.002 10.180 11.091 1.00 49.09 84 LYS A O 1
ATOM 662 N N . LYS A 1 85 ? -8.364 11.215 13.055 1.00 45.41 85 LYS A N 1
ATOM 663 C CA . LYS A 1 85 ? -7.138 12.026 13.094 1.00 45.41 85 LYS A CA 1
ATOM 664 C C . LYS A 1 85 ? -5.828 11.221 12.981 1.00 45.41 85 LYS A C 1
ATOM 666 O O . LYS A 1 85 ? -4.869 11.749 12.437 1.00 45.41 85 LYS A O 1
ATOM 671 N N . LYS A 1 86 ? -5.761 9.961 13.447 1.00 46.56 86 LYS A N 1
ATOM 672 C CA . LYS A 1 86 ? -4.511 9.158 13.422 1.00 46.56 86 LYS A CA 1
ATOM 673 C C . LYS A 1 86 ? -4.415 8.147 12.273 1.00 46.56 86 LYS A C 1
ATOM 675 O O . LYS A 1 86 ? -3.310 7.802 11.870 1.00 46.56 86 LYS A O 1
ATOM 680 N N . CYS A 1 87 ? -5.535 7.649 11.748 1.00 46.03 87 CYS A N 1
ATOM 681 C CA . CYS A 1 87 ? -5.511 6.528 10.798 1.00 46.03 87 CYS A CA 1
ATOM 682 C C . CYS A 1 87 ? -5.409 6.968 9.327 1.00 46.03 87 CYS A C 1
ATOM 684 O O . CYS A 1 87 ? -4.763 6.278 8.548 1.00 46.03 87 CYS A O 1
ATOM 686 N N . VAL A 1 88 ? -5.946 8.138 8.952 1.00 43.66 88 VAL A N 1
ATOM 687 C CA . VAL A 1 88 ? -5.720 8.731 7.611 1.00 43.66 88 VAL A CA 1
ATOM 688 C C . VAL A 1 88 ? -4.250 9.162 7.442 1.00 43.66 88 VAL A C 1
ATOM 690 O O . VAL A 1 88 ? -3.714 9.151 6.342 1.00 43.66 88 VAL A O 1
ATOM 693 N N . GLY A 1 89 ? -3.564 9.451 8.557 1.00 42.81 89 GLY A N 1
ATOM 694 C CA . GLY A 1 89 ? -2.114 9.661 8.625 1.00 42.81 89 GLY A CA 1
ATOM 695 C C . GLY A 1 89 ? -1.293 8.389 8.859 1.00 42.81 89 GLY A C 1
ATOM 696 O O . GLY A 1 89 ? -0.069 8.467 8.930 1.00 42.81 89 GLY A O 1
ATOM 697 N N . CYS A 1 90 ? -1.920 7.211 8.951 1.00 48.69 90 CYS A N 1
ATOM 698 C CA . CYS A 1 90 ? -1.210 5.934 8.987 1.00 48.69 90 CYS A CA 1
ATOM 699 C C . CYS A 1 90 ? -0.821 5.550 7.551 1.00 48.69 90 CYS A C 1
ATOM 701 O O . CYS A 1 90 ? -1.162 4.479 7.059 1.00 48.69 90 CYS A O 1
ATOM 703 N N . LYS A 1 91 ? -0.084 6.451 6.881 1.00 45.94 91 LYS A N 1
ATOM 704 C CA . LYS A 1 91 ? 0.543 6.248 5.563 1.00 45.94 91 LYS A CA 1
ATOM 705 C C . LYS A 1 91 ? 1.445 5.004 5.526 1.00 45.94 91 LYS A C 1
ATOM 707 O O . LYS A 1 91 ? 1.826 4.562 4.462 1.00 45.94 91 LYS A O 1
ATOM 712 N N . MET A 1 92 ? 1.730 4.424 6.689 1.00 46.56 92 MET A N 1
ATOM 713 C CA . MET A 1 92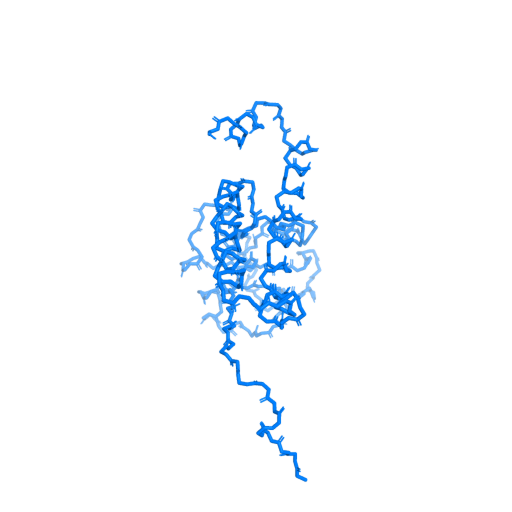 ? 2.775 3.446 6.954 1.00 46.56 92 MET A CA 1
ATOM 714 C C . MET A 1 92 ? 2.259 2.017 7.176 1.00 46.56 92 MET A C 1
ATOM 716 O O . MET A 1 92 ? 3.041 1.154 7.553 1.00 46.56 92 MET A O 1
ATOM 720 N N . LEU A 1 93 ? 0.966 1.732 6.970 1.00 53.41 93 LEU A N 1
ATOM 721 C CA . LEU A 1 93 ? 0.465 0.354 7.110 1.00 53.41 93 LEU A CA 1
ATOM 722 C C . LEU A 1 93 ? 1.030 -0.590 6.036 1.00 53.41 93 LEU A C 1
ATOM 724 O O . LEU A 1 93 ? 1.226 -1.766 6.321 1.00 53.41 93 LEU A O 1
ATOM 728 N N . ILE A 1 94 ? 1.330 -0.068 4.841 1.00 56.81 94 ILE A N 1
ATOM 729 C CA . ILE A 1 94 ? 1.978 -0.818 3.748 1.00 56.81 94 ILE A CA 1
ATOM 730 C C . ILE A 1 94 ? 3.378 -0.294 3.396 1.00 56.81 94 ILE A C 1
ATOM 732 O O . ILE A 1 94 ? 4.208 -1.071 2.944 1.00 56.81 94 ILE A O 1
ATOM 736 N N . THR A 1 95 ? 3.678 0.984 3.656 1.00 60.81 95 THR A N 1
ATOM 737 C CA . THR A 1 95 ? 4.994 1.595 3.390 1.00 60.81 95 THR A CA 1
ATOM 738 C C . THR A 1 95 ? 5.716 1.994 4.679 1.00 60.81 95 THR A C 1
ATOM 740 O O . THR A 1 95 ? 6.402 3.000 4.704 1.00 60.81 95 THR A O 1
ATOM 743 N N . GLY A 1 96 ? 5.502 1.297 5.796 1.00 70.75 96 GLY A N 1
ATOM 744 C CA . GLY A 1 96 ? 6.071 1.706 7.086 1.00 70.75 96 GLY A CA 1
ATOM 745 C C . GLY A 1 96 ? 7.600 1.654 7.168 1.00 70.75 96 GLY A C 1
ATOM 746 O O . GLY A 1 96 ? 8.236 1.098 6.277 1.00 70.75 96 GLY A O 1
ATOM 747 N N . PRO A 1 97 ? 8.205 2.167 8.261 1.00 76.12 97 PRO A N 1
ATOM 748 C CA . PRO A 1 97 ? 9.660 2.137 8.461 1.00 76.12 97 PRO A CA 1
ATOM 749 C C . PRO A 1 97 ? 10.237 0.721 8.365 1.00 76.12 97 PRO A C 1
ATOM 751 O O . PRO A 1 97 ? 11.304 0.506 7.807 1.00 76.12 97 PRO A O 1
ATOM 754 N N . GLN A 1 98 ? 9.458 -0.269 8.810 1.00 81.19 98 GLN A N 1
ATOM 755 C CA . GLN A 1 98 ? 9.774 -1.699 8.722 1.00 81.19 98 GLN A CA 1
ATOM 756 C C . GLN A 1 98 ? 9.977 -2.208 7.286 1.00 81.19 98 GLN A C 1
ATOM 758 O O . GLN A 1 98 ? 10.510 -3.293 7.091 1.00 81.19 98 GLN A O 1
ATOM 763 N N . LYS A 1 99 ? 9.515 -1.462 6.277 1.00 84.12 99 LYS A N 1
ATOM 764 C CA . LYS A 1 99 ? 9.663 -1.795 4.857 1.00 84.12 99 LYS A CA 1
ATOM 765 C C . LYS A 1 99 ? 10.822 -1.055 4.192 1.00 84.12 99 LYS A C 1
ATOM 767 O O . LYS A 1 99 ? 11.025 -1.245 3.002 1.00 84.12 99 LYS A O 1
ATOM 772 N N . LEU A 1 100 ? 11.578 -0.231 4.922 1.00 87.44 100 LEU A N 1
ATOM 773 C CA . LEU A 1 100 ? 12.685 0.543 4.357 1.00 87.44 100 LEU A CA 1
ATOM 774 C C . LEU A 1 100 ? 13.733 -0.354 3.679 1.00 87.44 100 LEU A C 1
ATOM 776 O O . LEU A 1 100 ? 14.155 -0.043 2.571 1.00 87.44 100 LEU A O 1
ATOM 780 N N . SER A 1 101 ? 14.097 -1.481 4.298 1.00 89.56 101 SER A N 1
ATOM 781 C CA . SER A 1 101 ? 15.033 -2.454 3.714 1.00 89.56 101 SER A CA 1
ATOM 782 C C . SER A 1 101 ? 14.522 -3.025 2.391 1.00 89.56 101 SER A C 1
ATOM 784 O O . SER A 1 101 ? 15.247 -3.033 1.405 1.00 89.56 101 SER A O 1
ATOM 786 N N . MET A 1 102 ? 13.246 -3.415 2.347 1.00 90.31 102 MET A N 1
ATOM 787 C CA . MET A 1 102 ? 12.581 -3.886 1.130 1.00 90.31 102 MET A CA 1
ATOM 788 C C . MET A 1 102 ? 12.608 -2.821 0.025 1.00 90.31 102 MET A C 1
ATOM 790 O O . MET A 1 102 ? 12.906 -3.145 -1.115 1.00 90.31 102 MET A O 1
ATOM 794 N N . TRP A 1 103 ? 12.335 -1.549 0.341 1.00 91.31 103 TRP A N 1
ATOM 795 C CA . TRP A 1 103 ? 12.409 -0.473 -0.656 1.00 91.31 103 TRP A CA 1
ATOM 796 C C . TRP A 1 103 ? 13.831 -0.253 -1.181 1.00 91.31 103 TRP A C 1
ATOM 798 O O . TRP A 1 103 ? 13.998 -0.065 -2.381 1.00 91.31 103 TRP A O 1
ATOM 808 N N . LYS A 1 104 ? 14.850 -0.316 -0.313 1.00 92.69 104 LYS A N 1
ATOM 809 C CA . LYS A 1 104 ? 16.264 -0.232 -0.720 1.00 92.69 104 LYS A CA 1
ATOM 810 C C . LYS A 1 104 ? 16.671 -1.403 -1.615 1.00 92.69 104 LYS A C 1
ATOM 812 O O . LYS A 1 104 ? 17.361 -1.192 -2.606 1.00 92.69 104 LYS A O 1
ATOM 817 N N . GLN A 1 105 ? 16.200 -2.608 -1.297 1.00 94.06 105 GLN A N 1
ATOM 818 C CA . GLN A 1 105 ? 16.398 -3.787 -2.136 1.00 94.06 105 GLN A CA 1
ATOM 819 C C . GLN A 1 105 ? 15.755 -3.598 -3.517 1.00 94.06 105 GLN A C 1
ATOM 821 O O . GLN A 1 105 ? 16.449 -3.732 -4.517 1.00 94.06 105 GLN A O 1
ATOM 826 N N . LEU A 1 106 ? 14.476 -3.207 -3.576 1.00 93.81 106 LEU A N 1
ATOM 827 C CA . LEU A 1 106 ? 13.770 -2.957 -4.840 1.00 93.81 106 LEU A CA 1
ATOM 828 C C . LEU A 1 106 ? 14.450 -1.873 -5.683 1.00 93.81 106 LEU A C 1
ATOM 830 O O . LEU A 1 106 ? 14.540 -2.008 -6.896 1.00 93.81 106 LEU A O 1
ATOM 834 N N . TYR A 1 107 ? 14.955 -0.811 -5.048 1.00 95.31 107 TYR A N 1
ATOM 835 C CA . TYR A 1 107 ? 15.737 0.215 -5.735 1.00 95.31 107 TYR A CA 1
ATOM 836 C C . TYR A 1 107 ? 17.007 -0.370 -6.364 1.00 95.31 107 TYR A C 1
ATOM 838 O O . TYR A 1 107 ? 17.279 -0.114 -7.532 1.00 95.31 107 TYR A O 1
ATOM 846 N N . SER A 1 108 ? 17.761 -1.181 -5.615 1.00 95.69 108 SER A N 1
ATOM 847 C CA . SER A 1 108 ? 18.976 -1.825 -6.124 1.00 95.69 108 SER A CA 1
ATOM 848 C C . SER A 1 108 ? 18.682 -2.787 -7.276 1.00 95.69 108 SER A C 1
ATOM 850 O O . SER A 1 108 ? 19.396 -2.764 -8.271 1.00 95.69 108 SER A O 1
ATOM 852 N N . GLU A 1 109 ? 17.643 -3.616 -7.153 1.00 95.88 109 GLU A N 1
ATOM 853 C CA . GLU A 1 109 ? 17.225 -4.555 -8.203 1.00 95.88 109 GLU A CA 1
ATOM 854 C C . GLU A 1 109 ? 16.799 -3.808 -9.474 1.00 95.88 109 GLU A C 1
ATOM 856 O O . GLU A 1 109 ? 17.228 -4.157 -10.573 1.00 95.88 109 GLU A O 1
ATOM 861 N N . GLN A 1 110 ? 16.020 -2.732 -9.322 1.00 96.38 110 GLN A N 1
ATOM 862 C CA . GLN A 1 110 ? 15.586 -1.890 -10.434 1.00 96.38 110 GLN A CA 1
ATOM 863 C C . GLN A 1 110 ? 16.758 -1.170 -11.111 1.00 96.38 110 GLN A C 1
ATOM 865 O O . GLN A 1 110 ? 16.771 -1.039 -12.334 1.00 96.38 110 GLN A O 1
ATOM 870 N N . GLN A 1 111 ? 17.742 -0.709 -10.333 1.00 96.25 111 GLN A N 1
ATOM 871 C CA . GLN A 1 111 ? 18.951 -0.092 -10.872 1.00 96.25 111 GLN A CA 1
ATOM 872 C C . GLN A 1 111 ? 19.743 -1.099 -11.710 1.00 96.25 111 GLN A C 1
ATOM 874 O O . GLN A 1 111 ? 20.079 -0.795 -12.847 1.00 96.25 111 GLN A O 1
ATOM 879 N N . SER A 1 112 ? 19.968 -2.315 -11.199 1.00 96.06 112 SER A N 1
ATOM 880 C CA . SER A 1 112 ? 20.664 -3.365 -11.954 1.00 96.06 112 SER A CA 1
ATOM 881 C C . SER A 1 112 ? 19.928 -3.747 -13.239 1.00 96.06 112 SER A C 1
ATOM 883 O O . SER A 1 112 ? 20.564 -3.919 -14.274 1.00 96.06 112 SER A O 1
ATOM 885 N N . TYR A 1 113 ? 18.595 -3.821 -13.202 1.00 94.31 113 TYR A N 1
ATOM 886 C CA . TYR A 1 113 ? 17.788 -4.061 -14.399 1.00 94.31 113 TYR A CA 1
ATOM 887 C C . TYR A 1 113 ? 17.965 -2.958 -15.453 1.00 94.31 113 TYR A C 1
ATOM 889 O O . TYR A 1 113 ? 18.133 -3.253 -16.636 1.00 94.31 113 TYR A O 1
ATOM 897 N N . LEU A 1 114 ? 17.952 -1.690 -15.032 1.00 93.75 114 LEU A N 1
ATOM 898 C CA . LEU A 1 114 ? 18.197 -0.564 -15.930 1.00 93.75 114 LEU A CA 1
ATOM 899 C C . LEU A 1 114 ? 19.615 -0.617 -16.503 1.00 93.75 114 LEU A C 1
ATOM 901 O O . LEU A 1 114 ? 19.762 -0.502 -17.712 1.00 93.75 114 LEU A O 1
ATOM 905 N N . ASP A 1 115 ? 20.634 -0.876 -15.683 1.00 94.75 115 ASP A N 1
ATOM 906 C CA . ASP A 1 115 ? 22.025 -0.977 -16.139 1.00 94.75 115 ASP A CA 1
ATOM 907 C C . ASP A 1 115 ? 22.198 -2.082 -17.206 1.00 94.75 115 ASP A C 1
ATOM 909 O O . ASP A 1 115 ? 22.883 -1.890 -18.215 1.00 94.75 115 ASP A O 1
ATOM 913 N N . GLU A 1 116 ? 21.543 -3.235 -17.022 1.00 94.56 116 GLU A N 1
ATOM 914 C CA . GLU A 1 116 ? 21.503 -4.316 -18.015 1.00 94.56 116 GLU A CA 1
ATOM 915 C C . GLU A 1 116 ? 20.774 -3.895 -19.297 1.00 94.56 116 GLU A C 1
ATOM 917 O O . GLU A 1 116 ? 21.267 -4.149 -20.398 1.00 94.56 116 GLU A O 1
ATOM 922 N N . TYR A 1 117 ? 19.629 -3.220 -19.169 1.00 91.94 117 TYR A N 1
ATOM 923 C CA . TYR A 1 117 ? 18.871 -2.692 -20.302 1.00 91.94 117 TYR A CA 1
ATOM 924 C C . TYR A 1 117 ? 19.715 -1.713 -21.130 1.00 91.94 117 TYR A C 1
ATOM 926 O O . TYR A 1 117 ? 19.801 -1.851 -22.351 1.00 91.94 117 TYR A O 1
ATOM 934 N N . GLU A 1 118 ? 20.384 -0.754 -20.483 1.00 92.81 118 GLU A N 1
ATOM 935 C CA . GLU A 1 118 ? 21.266 0.212 -21.151 1.00 92.81 118 GLU A CA 1
ATOM 936 C C . GLU A 1 118 ? 22.409 -0.487 -21.883 1.00 92.81 118 GLU A C 1
ATOM 938 O O . GLU A 1 118 ? 22.699 -0.168 -23.038 1.00 92.81 118 GLU A O 1
ATOM 943 N N . LYS A 1 119 ? 23.023 -1.488 -21.243 1.00 94.12 119 LYS A N 1
ATOM 944 C CA . LYS A 1 119 ? 24.101 -2.274 -21.840 1.00 94.12 119 LYS A CA 1
ATOM 945 C C . LYS A 1 119 ? 23.649 -2.972 -23.122 1.00 94.12 119 LYS A C 1
ATOM 947 O O . LYS A 1 119 ? 24.335 -2.863 -24.135 1.00 94.12 119 LYS A O 1
ATOM 952 N N . VAL A 1 120 ? 22.487 -3.629 -23.102 1.00 94.00 120 VAL A N 1
ATOM 953 C CA . VAL A 1 120 ? 21.923 -4.296 -24.287 1.00 94.00 120 VAL A CA 1
ATOM 954 C C . VAL A 1 120 ? 21.655 -3.287 -25.404 1.00 94.00 120 VAL A C 1
ATOM 956 O O . VAL A 1 120 ? 21.964 -3.564 -26.562 1.00 94.00 120 VAL A O 1
ATOM 959 N N . MET A 1 121 ? 21.124 -2.105 -25.088 1.00 92.38 121 MET A N 1
ATOM 960 C CA . MET A 1 121 ? 20.849 -1.082 -26.102 1.00 92.38 121 MET A CA 1
ATOM 961 C C . MET A 1 121 ? 22.127 -0.551 -26.757 1.00 92.38 121 MET A C 1
ATOM 963 O O . MET A 1 121 ? 22.191 -0.440 -27.983 1.00 92.38 121 MET A O 1
ATOM 967 N N . VAL A 1 122 ? 23.166 -0.298 -25.955 1.00 91.62 122 VAL A N 1
ATOM 968 C CA . VAL A 1 122 ? 24.482 0.139 -26.442 1.00 91.62 122 VAL A CA 1
ATOM 969 C C . VAL A 1 122 ? 25.151 -0.947 -27.289 1.00 91.62 122 VAL A C 1
ATOM 971 O O . VAL A 1 122 ? 25.677 -0.645 -28.356 1.00 91.62 122 VAL A O 1
ATOM 974 N N . GLU A 1 123 ? 25.093 -2.216 -26.870 1.00 94.69 123 GLU A N 1
ATOM 975 C CA . GLU A 1 123 ? 25.643 -3.348 -27.635 1.00 94.69 123 GLU A CA 1
ATOM 976 C C . GLU A 1 123 ? 24.990 -3.506 -29.017 1.00 94.69 123 GLU A C 1
ATOM 978 O O . GLU A 1 123 ? 25.647 -3.929 -29.969 1.00 94.69 123 GLU A O 1
ATOM 983 N N . ASN A 1 124 ? 23.715 -3.131 -29.148 1.00 93.25 124 ASN A N 1
ATOM 984 C CA . ASN A 1 124 ? 22.972 -3.191 -30.406 1.00 93.25 124 ASN A CA 1
ATOM 985 C C . ASN A 1 124 ? 23.058 -1.899 -31.246 1.00 93.25 124 ASN A C 1
ATOM 987 O O . ASN A 1 124 ? 22.432 -1.841 -32.303 1.00 93.25 124 ASN A O 1
ATOM 991 N N . ASN A 1 125 ? 23.839 -0.889 -30.829 1.00 92.06 125 ASN A N 1
ATOM 992 C CA . ASN A 1 125 ? 23.928 0.436 -31.471 1.00 92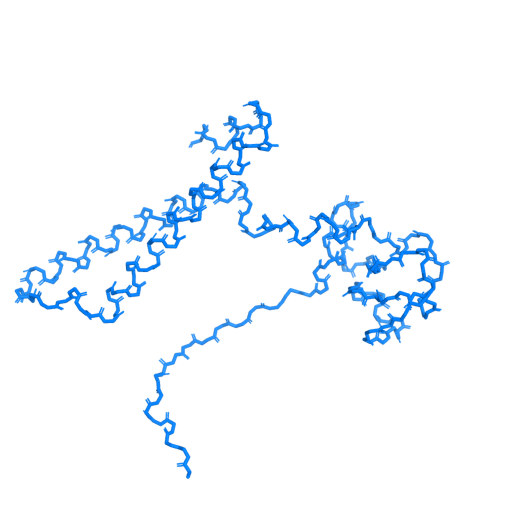.06 125 ASN A CA 1
ATOM 993 C C . ASN A 1 125 ? 22.557 1.108 -31.675 1.00 92.06 125 ASN A C 1
ATOM 995 O O . ASN A 1 125 ? 22.271 1.668 -32.734 1.00 92.06 125 ASN A O 1
ATOM 999 N N . ILE A 1 126 ? 21.686 1.003 -30.673 1.00 89.81 126 ILE A N 1
ATOM 1000 C CA . ILE A 1 126 ? 20.431 1.749 -30.634 1.00 89.81 126 ILE A CA 1
ATOM 1001 C C . ILE A 1 126 ? 20.719 3.045 -29.874 1.00 89.81 126 ILE A C 1
ATOM 1003 O O . ILE A 1 126 ? 21.260 3.001 -28.770 1.00 89.81 126 ILE A O 1
ATOM 1007 N N . ASP A 1 127 ? 20.344 4.192 -30.441 1.00 85.00 127 ASP A N 1
ATOM 1008 C CA . ASP A 1 127 ? 20.668 5.514 -29.876 1.00 85.00 127 ASP A CA 1
ATOM 1009 C C . ASP A 1 127 ? 19.441 6.221 -29.267 1.00 85.00 127 ASP A C 1
ATOM 1011 O O . ASP A 1 127 ? 19.576 7.094 -28.409 1.00 85.00 127 ASP A O 1
ATOM 1015 N N . ASP A 1 128 ? 18.229 5.838 -29.686 1.00 90.69 128 ASP A N 1
ATOM 1016 C CA . ASP A 1 128 ? 16.957 6.490 -29.341 1.00 90.69 128 ASP A CA 1
ATOM 1017 C C . ASP A 1 128 ? 16.177 5.791 -28.212 1.00 90.69 128 ASP A C 1
ATOM 1019 O O . ASP A 1 128 ? 15.110 6.255 -27.809 1.00 90.69 128 ASP A O 1
ATOM 1023 N N . TRP A 1 129 ? 16.724 4.711 -27.647 1.00 87.31 129 TRP A N 1
ATOM 1024 C CA . TRP A 1 129 ? 16.092 3.899 -26.596 1.00 87.31 129 TRP A CA 1
ATOM 1025 C C . TRP A 1 129 ? 15.697 4.687 -25.347 1.00 87.31 129 TRP A C 1
ATOM 1027 O O . TRP A 1 129 ? 14.782 4.289 -24.628 1.00 87.31 129 TRP A O 1
ATOM 1037 N N . LYS A 1 130 ? 16.347 5.828 -25.093 1.00 90.19 130 LYS A N 1
ATOM 1038 C CA . LYS A 1 130 ? 15.983 6.720 -23.988 1.00 90.19 130 LYS A CA 1
ATOM 1039 C C . LYS A 1 130 ? 14.579 7.291 -24.144 1.00 90.19 130 LYS A C 1
ATOM 1041 O O . LYS A 1 130 ? 13.934 7.547 -23.138 1.00 90.19 130 LYS A O 1
ATOM 1046 N N . GLU A 1 131 ? 14.073 7.444 -25.361 1.00 91.50 131 GLU A N 1
ATOM 1047 C CA . GLU A 1 131 ? 12.711 7.926 -25.610 1.00 91.50 131 GLU A CA 1
ATOM 1048 C C . GLU A 1 131 ? 11.669 6.796 -25.542 1.00 91.50 131 GLU A C 1
ATOM 1050 O O . GLU A 1 131 ? 10.462 7.050 -25.617 1.00 91.50 131 GLU A O 1
ATOM 1055 N N . TYR A 1 132 ? 12.099 5.537 -25.382 1.00 90.62 132 TYR A N 1
ATOM 1056 C CA . TYR A 1 132 ? 11.179 4.407 -25.359 1.00 90.62 132 TYR A CA 1
ATOM 1057 C C . TYR A 1 132 ? 10.291 4.481 -24.129 1.00 90.62 132 TYR A C 1
ATOM 1059 O O . TYR A 1 132 ? 10.728 4.705 -22.998 1.00 90.62 132 TYR A O 1
ATOM 1067 N N . ARG A 1 133 ? 9.000 4.252 -24.358 1.00 89.06 133 ARG A N 1
ATOM 1068 C CA . ARG A 1 133 ? 7.993 4.317 -23.305 1.00 89.06 133 ARG A CA 1
ATOM 1069 C C . ARG A 1 133 ? 8.269 3.310 -22.192 1.00 89.06 133 ARG A C 1
ATOM 1071 O O . ARG A 1 133 ? 7.986 3.635 -21.040 1.00 89.06 133 ARG A O 1
ATOM 1078 N N . GLU A 1 134 ? 8.774 2.119 -22.526 1.00 88.19 134 GLU A N 1
ATOM 1079 C CA . GLU A 1 134 ? 9.172 1.135 -21.518 1.00 88.19 134 GLU A CA 1
ATOM 1080 C C . GLU A 1 134 ? 10.295 1.697 -20.647 1.00 88.19 134 GLU A C 1
ATOM 1082 O O . GLU A 1 134 ? 10.106 1.832 -19.445 1.00 88.19 134 GLU A O 1
ATOM 1087 N N . TYR A 1 135 ? 11.397 2.155 -21.245 1.00 90.88 135 TYR A N 1
ATOM 1088 C CA . TYR A 1 135 ? 12.521 2.721 -20.495 1.00 90.88 135 TYR A CA 1
ATOM 1089 C C . TYR A 1 135 ? 12.114 3.915 -19.611 1.00 90.88 135 TYR A C 1
ATOM 1091 O O . TYR A 1 135 ? 12.466 3.980 -18.434 1.00 90.88 135 TYR A O 1
ATOM 1099 N N . GLN A 1 136 ? 11.281 4.822 -20.128 1.00 92.44 136 GLN A N 1
ATOM 1100 C CA . GLN A 1 136 ? 10.736 5.938 -19.348 1.00 92.44 136 GLN A CA 1
ATOM 1101 C C . GLN A 1 136 ? 9.859 5.475 -18.172 1.00 92.44 136 GLN A C 1
ATOM 1103 O O . GLN A 1 136 ? 9.873 6.094 -17.103 1.00 92.44 136 GLN A O 1
ATOM 1108 N N . ALA A 1 137 ? 9.096 4.389 -18.334 1.00 90.88 137 ALA A N 1
ATOM 1109 C CA . ALA A 1 137 ? 8.307 3.811 -17.249 1.00 90.88 137 ALA A CA 1
ATOM 1110 C C . ALA A 1 137 ? 9.206 3.215 -16.154 1.00 90.88 137 ALA A C 1
ATOM 1112 O O . ALA A 1 137 ? 8.948 3.449 -14.972 1.00 90.88 137 ALA A O 1
ATOM 1113 N N . GLU A 1 138 ? 10.279 2.527 -16.539 1.00 93.31 138 GLU A N 1
ATOM 1114 C CA . GLU A 1 138 ? 11.247 1.924 -15.618 1.00 93.31 138 GLU A CA 1
ATOM 1115 C C . GLU A 1 138 ? 12.058 2.986 -14.855 1.00 93.31 138 GLU A C 1
ATOM 1117 O O . GLU A 1 138 ? 12.206 2.898 -13.634 1.00 93.31 138 GLU A O 1
ATOM 1122 N N . ILE A 1 139 ? 12.478 4.072 -15.518 1.00 94.25 139 ILE A N 1
ATOM 1123 C CA . ILE A 1 139 ? 13.051 5.251 -14.842 1.00 94.25 139 ILE A CA 1
ATOM 1124 C C . ILE A 1 139 ? 12.051 5.851 -13.852 1.00 94.25 139 ILE A C 1
ATOM 1126 O O . ILE A 1 139 ? 12.400 6.187 -12.716 1.00 94.25 139 ILE A O 1
ATOM 1130 N N . SER A 1 140 ? 10.793 6.023 -14.268 1.00 94.50 140 SER A N 1
ATOM 1131 C CA . SER A 1 140 ? 9.760 6.578 -13.393 1.00 94.50 140 SER A CA 1
ATOM 1132 C C . SER A 1 140 ? 9.520 5.686 -12.171 1.00 94.50 140 SER A C 1
ATOM 1134 O O . SER A 1 140 ? 9.204 6.199 -11.090 1.00 94.50 140 SER A O 1
ATOM 1136 N N . LEU A 1 141 ? 9.655 4.369 -12.324 1.00 93.06 141 LEU A N 1
ATOM 1137 C CA . LEU A 1 141 ? 9.554 3.405 -11.236 1.00 93.06 141 LEU A CA 1
ATOM 1138 C C . LEU A 1 141 ? 10.732 3.544 -10.265 1.00 93.06 141 LEU A C 1
ATOM 1140 O O . LEU A 1 141 ? 10.501 3.710 -9.066 1.00 93.06 141 LEU A O 1
ATOM 1144 N N . LEU A 1 142 ? 11.965 3.603 -10.778 1.00 95.06 142 LEU A N 1
ATOM 1145 C CA . LEU A 1 142 ? 13.171 3.840 -9.978 1.00 95.06 142 LEU A CA 1
ATOM 1146 C C . LEU A 1 142 ? 13.060 5.140 -9.163 1.00 95.06 142 LEU A C 1
ATOM 1148 O O . LEU A 1 142 ? 13.275 5.146 -7.949 1.00 95.06 142 LEU A O 1
ATOM 1152 N N . LYS A 1 143 ? 12.618 6.232 -9.800 1.00 95.62 143 LYS A N 1
ATOM 1153 C CA . LYS A 1 143 ? 12.366 7.516 -9.127 1.00 95.62 143 LYS A CA 1
ATOM 1154 C C . LYS A 1 143 ? 11.313 7.397 -8.026 1.00 95.62 143 LYS A C 1
ATOM 1156 O O . LYS A 1 143 ? 11.444 8.001 -6.965 1.00 95.62 143 LYS A O 1
ATOM 1161 N N . THR A 1 144 ? 10.265 6.610 -8.258 1.00 92.56 144 THR A N 1
ATOM 1162 C CA . THR A 1 144 ? 9.220 6.373 -7.253 1.00 92.56 144 THR A CA 1
ATOM 1163 C C . THR A 1 144 ? 9.783 5.655 -6.024 1.00 92.56 144 THR A C 1
ATOM 1165 O O . THR A 1 144 ? 9.374 5.959 -4.897 1.00 92.56 144 THR A O 1
ATOM 1168 N N . TYR A 1 145 ? 10.720 4.725 -6.218 1.00 93.25 145 TYR A N 1
ATOM 1169 C CA . TYR A 1 145 ? 11.405 4.037 -5.125 1.00 93.25 145 TYR A CA 1
ATOM 1170 C C . TYR A 1 145 ? 12.289 4.995 -4.324 1.00 93.25 145 TYR A C 1
ATOM 1172 O O . TYR A 1 145 ? 12.130 5.054 -3.104 1.00 93.25 145 TYR A O 1
ATOM 1180 N N . ASP A 1 146 ? 13.118 5.807 -4.984 1.00 94.19 146 ASP A N 1
ATOM 1181 C CA . ASP A 1 146 ? 13.957 6.822 -4.325 1.00 94.19 146 ASP A CA 1
ATOM 1182 C C . ASP A 1 146 ? 13.118 7.831 -3.521 1.00 94.19 146 ASP A C 1
ATOM 1184 O O . ASP A 1 146 ? 13.291 7.981 -2.309 1.00 94.19 146 ASP A O 1
ATOM 1188 N N . ASP A 1 147 ? 12.100 8.425 -4.153 1.00 92.44 147 ASP A N 1
ATOM 1189 C CA . ASP A 1 147 ? 11.169 9.352 -3.502 1.00 92.44 147 ASP A CA 1
ATOM 1190 C C . ASP A 1 147 ? 10.514 8.732 -2.260 1.00 92.44 147 ASP A C 1
ATOM 1192 O O . ASP A 1 147 ? 10.222 9.417 -1.272 1.00 92.44 147 ASP A O 1
ATOM 1196 N N . THR A 1 148 ? 10.203 7.435 -2.323 1.00 89.19 148 THR A N 1
ATOM 1197 C CA . THR A 1 148 ? 9.609 6.707 -1.203 1.00 89.19 148 THR A CA 1
ATOM 1198 C C . THR A 1 148 ? 10.635 6.528 -0.095 1.00 89.19 148 THR A C 1
ATOM 1200 O O . THR A 1 148 ? 10.342 6.913 1.036 1.00 89.19 148 THR A O 1
ATOM 1203 N N . ILE A 1 149 ? 11.839 6.039 -0.403 1.00 91.00 149 ILE A N 1
ATOM 1204 C CA . ILE A 1 149 ? 12.941 5.872 0.557 1.00 91.00 149 ILE A CA 1
ATOM 1205 C C . ILE A 1 149 ? 13.206 7.189 1.292 1.00 91.00 149 ILE A C 1
ATOM 1207 O O . ILE A 1 149 ? 13.127 7.220 2.520 1.00 91.00 149 ILE A O 1
ATOM 1211 N N . GLN A 1 150 ? 13.390 8.296 0.570 1.00 91.06 150 GLN A N 1
ATOM 1212 C CA . GLN A 1 150 ? 13.646 9.612 1.166 1.00 91.06 150 GLN A CA 1
ATOM 1213 C C . GLN A 1 150 ? 12.524 10.054 2.116 1.00 91.06 150 GLN A C 1
ATOM 1215 O O . GLN A 1 150 ? 12.780 10.552 3.218 1.00 91.06 150 GLN A O 1
ATOM 1220 N N . LYS A 1 151 ? 11.257 9.838 1.734 1.00 87.19 151 LYS A N 1
ATOM 1221 C CA . LYS A 1 151 ? 10.102 10.134 2.599 1.00 87.19 151 LYS A CA 1
ATOM 1222 C C . LYS A 1 151 ? 10.105 9.282 3.868 1.00 87.19 151 LYS A C 1
ATOM 1224 O O . LYS A 1 151 ? 9.746 9.797 4.928 1.00 87.19 151 LYS A O 1
ATOM 1229 N N . LEU A 1 152 ? 10.485 8.006 3.778 1.00 84.56 152 LEU A N 1
ATOM 1230 C CA . LEU A 1 152 ? 10.568 7.112 4.935 1.00 84.56 152 LEU A CA 1
ATOM 1231 C C . LEU A 1 152 ? 11.702 7.510 5.869 1.00 84.56 152 LEU A C 1
ATOM 1233 O O . LEU A 1 152 ? 11.477 7.626 7.071 1.00 84.56 152 LEU A O 1
ATOM 1237 N N . GLU A 1 153 ? 12.889 7.772 5.333 1.00 87.75 153 GLU A N 1
ATOM 1238 C CA . GLU A 1 153 ? 14.042 8.186 6.129 1.00 87.75 153 GLU A CA 1
ATOM 1239 C C . GLU A 1 153 ? 13.780 9.516 6.840 1.00 87.75 153 GLU A C 1
ATOM 1241 O O . GLU A 1 153 ? 14.057 9.642 8.035 1.00 87.75 153 GLU A O 1
ATOM 1246 N N . LYS A 1 154 ? 13.157 10.480 6.148 1.00 87.25 154 LYS A N 1
ATOM 1247 C CA . LYS A 1 154 ? 12.697 11.735 6.754 1.00 87.25 154 LYS A CA 1
ATOM 1248 C C . LYS A 1 154 ? 11.693 11.485 7.880 1.00 87.25 154 LYS A C 1
ATOM 1250 O O . LYS A 1 154 ? 11.848 12.024 8.971 1.00 87.25 154 LYS A O 1
ATOM 1255 N N . PHE A 1 155 ? 10.688 10.639 7.644 1.00 82.94 155 PHE A N 1
ATOM 1256 C CA . PHE A 1 155 ? 9.686 10.296 8.655 1.00 82.94 155 PHE A CA 1
ATOM 1257 C C . PHE A 1 155 ? 10.310 9.656 9.902 1.00 82.94 155 PHE A C 1
ATOM 1259 O O . PHE A 1 155 ? 9.910 9.987 11.017 1.00 82.94 155 PHE A O 1
ATOM 1266 N N . ILE A 1 156 ? 11.271 8.746 9.717 1.00 80.88 156 ILE A N 1
ATOM 1267 C CA . ILE A 1 156 ? 11.969 8.063 10.811 1.00 80.88 156 ILE A CA 1
ATOM 1268 C C . ILE A 1 156 ? 12.735 9.082 11.660 1.00 80.88 156 ILE A C 1
ATOM 1270 O O . ILE A 1 156 ? 12.558 9.107 12.875 1.00 80.88 156 ILE A O 1
ATOM 1274 N N . LYS A 1 157 ? 13.506 9.968 11.018 1.00 83.25 157 LYS A N 1
ATOM 1275 C CA . LYS A 1 157 ? 14.288 11.012 11.700 1.00 83.25 157 LYS A CA 1
ATOM 1276 C C . LYS A 1 157 ? 13.415 12.013 12.463 1.00 83.25 157 LYS A C 1
ATOM 1278 O O . LYS A 1 157 ? 13.786 12.445 13.545 1.00 83.25 157 LYS A O 1
ATOM 1283 N N . GLU A 1 158 ? 12.260 12.388 11.912 1.00 82.19 158 GLU A N 1
ATOM 1284 C CA . GLU A 1 158 ? 11.385 13.409 12.508 1.00 82.19 158 GLU A CA 1
ATOM 1285 C C . GLU A 1 158 ? 10.484 12.890 13.639 1.00 82.19 158 GLU A C 1
ATOM 1287 O O . GLU A 1 158 ? 9.984 13.694 14.427 1.00 82.19 158 GLU A O 1
ATOM 1292 N N . ARG A 1 159 ? 10.186 11.583 13.693 1.00 76.19 159 ARG A N 1
ATOM 1293 C CA . ARG A 1 159 ? 9.119 11.054 14.568 1.00 76.19 159 ARG A CA 1
ATOM 1294 C C . ARG A 1 159 ? 9.511 9.931 15.520 1.00 76.19 159 ARG A C 1
ATOM 1296 O O . ARG A 1 159 ? 8.696 9.631 16.391 1.00 76.19 159 ARG A O 1
ATOM 1303 N N . LEU A 1 160 ? 10.672 9.305 15.353 1.00 74.75 160 LEU A N 1
ATOM 1304 C CA . LEU A 1 160 ? 11.145 8.214 16.214 1.00 74.75 160 LEU A CA 1
ATOM 1305 C C . LEU A 1 160 ? 12.319 8.686 17.078 1.00 74.75 160 LEU A C 1
ATOM 1307 O O . LEU A 1 160 ? 13.088 9.553 16.657 1.00 74.75 160 LEU A O 1
ATOM 1311 N N . SER A 1 161 ? 12.456 8.123 18.281 1.00 76.50 161 SER A N 1
ATOM 1312 C CA . SER A 1 161 ? 13.600 8.415 19.157 1.00 76.50 161 SER A CA 1
ATOM 1313 C C . SER A 1 161 ? 14.903 7.865 18.564 1.00 76.50 161 SER A C 1
ATOM 1315 O O . SER A 1 161 ? 14.870 6.936 17.760 1.00 76.50 161 SER A O 1
ATOM 1317 N N . GLU A 1 162 ? 16.063 8.400 18.953 1.00 76.06 162 GLU A N 1
ATOM 1318 C CA . GLU A 1 162 ? 17.362 7.945 18.420 1.00 76.06 162 GLU A CA 1
ATOM 1319 C C . GLU A 1 162 ? 17.589 6.432 18.587 1.00 76.06 162 GLU A C 1
ATOM 1321 O O . GLU A 1 162 ? 18.170 5.790 17.712 1.00 76.06 162 GLU A O 1
ATOM 1326 N N . ASP A 1 163 ? 17.080 5.835 19.666 1.00 76.00 163 ASP A N 1
ATOM 1327 C CA . ASP A 1 163 ? 17.184 4.393 19.901 1.00 76.00 163 ASP A CA 1
ATOM 1328 C C . ASP A 1 163 ? 16.275 3.575 18.976 1.00 76.00 163 ASP A C 1
ATOM 1330 O O . ASP A 1 163 ? 16.685 2.527 18.478 1.00 76.00 163 ASP A O 1
ATOM 1334 N N . GLU A 1 164 ? 15.078 4.076 18.664 1.00 72.44 164 GLU A N 1
ATOM 1335 C CA . GLU A 1 164 ? 14.194 3.465 17.667 1.00 72.44 164 GLU A CA 1
ATOM 1336 C C . GLU A 1 164 ? 14.737 3.642 16.241 1.00 72.44 164 GLU A C 1
ATOM 1338 O O . GLU A 1 164 ? 14.545 2.769 15.397 1.00 72.44 164 GLU A O 1
ATOM 1343 N N . GLN A 1 165 ? 15.438 4.743 15.953 1.00 77.00 165 GLN A N 1
ATOM 1344 C CA . GLN A 1 165 ? 16.036 4.993 14.638 1.00 77.00 165 GLN A CA 1
ATOM 1345 C C . GLN A 1 165 ? 17.125 3.969 14.299 1.00 77.00 165 GLN A C 1
ATOM 1347 O O . GLN A 1 165 ? 17.179 3.490 13.162 1.00 77.00 165 GLN A O 1
ATOM 1352 N N . LYS A 1 166 ? 17.959 3.588 15.279 1.00 77.12 166 LYS A N 1
ATOM 1353 C CA . LYS A 1 166 ? 19.044 2.609 15.086 1.00 77.12 166 LYS A CA 1
ATOM 1354 C C . LYS A 1 166 ? 18.535 1.283 14.517 1.00 77.12 166 LYS A C 1
ATOM 1356 O O . LYS A 1 166 ? 19.202 0.695 13.674 1.00 77.12 166 LYS A O 1
ATOM 1361 N N . GLN A 1 167 ? 17.326 0.866 14.894 1.00 77.69 167 GLN A N 1
ATOM 1362 C CA . GLN A 1 167 ? 16.695 -0.362 14.402 1.00 77.69 167 GLN A CA 1
ATOM 1363 C C . GLN A 1 167 ? 16.474 -0.378 12.876 1.00 77.69 167 GLN A C 1
ATOM 1365 O O . GLN A 1 167 ? 16.414 -1.451 12.279 1.00 77.69 167 GLN A O 1
ATOM 1370 N N . TYR A 1 168 ? 16.333 0.788 12.238 1.00 76.69 168 TYR A N 1
ATOM 1371 C CA . TYR A 1 168 ? 16.004 0.893 10.811 1.00 76.69 168 TYR A CA 1
ATOM 1372 C C . TYR A 1 168 ? 17.198 1.257 9.923 1.00 76.69 168 TYR A C 1
ATOM 1374 O O . TYR A 1 168 ? 17.154 0.989 8.724 1.00 76.69 168 TYR A O 1
ATOM 1382 N N . PHE A 1 169 ? 18.242 1.872 10.487 1.00 72.75 169 PHE A N 1
ATOM 1383 C CA . PHE A 1 169 ? 19.434 2.299 9.745 1.00 72.75 169 PHE A CA 1
ATOM 1384 C C . PHE A 1 169 ? 20.659 1.389 9.939 1.00 72.75 169 PHE A C 1
ATOM 1386 O O . PHE A 1 169 ? 21.591 1.493 9.148 1.00 72.75 169 PHE A O 1
ATOM 1393 N N . HIS A 1 170 ? 20.667 0.505 10.947 1.00 63.31 170 HIS A N 1
ATOM 1394 C CA . HIS A 1 170 ? 21.786 -0.402 11.249 1.00 63.31 170 HIS A CA 1
ATOM 1395 C C . HIS A 1 170 ? 21.457 -1.889 11.028 1.00 63.31 170 HIS A C 1
ATOM 1397 O O . HIS A 1 170 ? 21.717 -2.710 11.904 1.00 63.31 170 HIS A O 1
ATOM 1403 N N . ASN A 1 171 ? 20.912 -2.232 9.859 1.00 48.38 171 ASN A N 1
ATOM 1404 C CA . ASN A 1 171 ? 20.950 -3.600 9.328 1.00 48.38 171 ASN A CA 1
ATOM 1405 C C . ASN A 1 171 ? 21.663 -3.595 7.982 1.00 48.38 171 ASN A C 1
ATOM 1407 O O . ASN A 1 171 ? 21.259 -2.762 7.137 1.00 48.38 171 ASN A O 1
#

Secondary structure (DSSP, 8-state):
---GGGS----------TTHHHHHHHHHTT--TTT---EEES-SS-TTPBEEEE-HHHHTTTPPTT-BGGGS---GGGB----HHHHTT-THHHH-GGGHHHHHHHHHHHHHHHHHHHHHHHHTT-S-GGG-HHHHHHHHHHHHHHHHHHHHHHHHHHHS-HHHHHHHH--

Sequence (171 aa):
MYDYFLLPNRIILCVDLRSFYASVSCIKKGLDPRYTKLAVVGDVNQSGSIVLAATPPLKALGIRKMARLYEIPKRPDIFGPCHKKKCVGCKMLITGPQKLSMWKQLYSEQQSYLDEYEKVMVENNIDDWKEYREYQAEISLLKTYDDTIQKLEKFIKERLSEDEQKQYFHN